Protein AF-A0A6M4PVC8-F1 (afdb_monomer)

Sequence (84 aa):
MLEARVPLAESPSPIRRRLQVPADRRFTRPYLSIQTAMRWENYHRHLFTAPAGASGLRDSEPGHRDGRKALRDTVTATAGDTRD

Mean predicted aligned error: 11.64 Å

Structure (mmCIF, N/CA/C/O backbone):
data_AF-A0A6M4PVC8-F1
#
_entry.id   AF-A0A6M4PVC8-F1
#
loop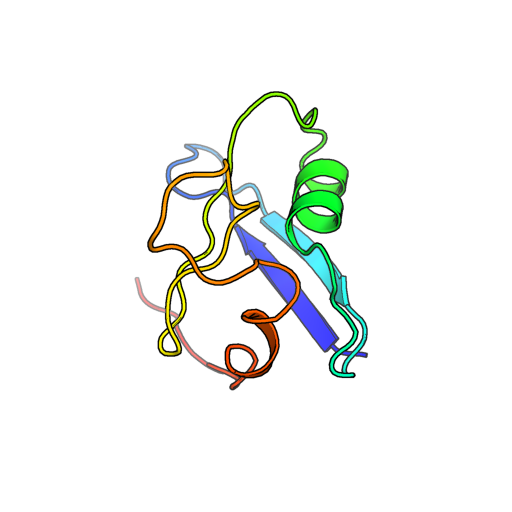_
_atom_site.group_PDB
_atom_site.id
_atom_site.type_symbol
_atom_site.label_atom_id
_atom_site.label_alt_id
_atom_site.label_comp_id
_atom_site.label_asym_id
_atom_site.label_entity_id
_atom_site.label_seq_id
_atom_site.pdbx_PDB_ins_code
_atom_site.Cartn_x
_atom_site.Cartn_y
_atom_site.Cartn_z
_atom_site.occupancy
_atom_site.B_iso_or_equiv
_atom_site.auth_seq_id
_atom_site.auth_comp_id
_atom_site.auth_asym_id
_atom_site.auth_atom_id
_atom_site.pdbx_PDB_model_num
ATOM 1 N N . MET A 1 1 ? 4.786 -19.050 -0.021 1.00 80.44 1 MET A N 1
ATOM 2 C CA . MET A 1 1 ? 3.996 -17.825 0.223 1.00 80.44 1 MET A CA 1
ATOM 3 C C . MET A 1 1 ? 4.572 -17.106 1.424 1.00 80.44 1 MET A C 1
ATOM 5 O O . MET A 1 1 ? 5.127 -17.776 2.284 1.00 80.44 1 MET A O 1
ATOM 9 N N . LEU A 1 2 ? 4.457 -15.784 1.462 1.00 83.50 2 LEU A N 1
ATOM 10 C CA . LEU A 1 2 ? 4.881 -14.954 2.582 1.00 83.50 2 LEU A CA 1
ATOM 11 C C . LEU A 1 2 ? 3.712 -14.105 3.065 1.00 83.50 2 LEU A C 1
ATOM 13 O O . LEU A 1 2 ? 2.837 -13.729 2.286 1.00 83.50 2 LEU A O 1
ATOM 17 N N . GLU A 1 3 ? 3.728 -13.780 4.350 1.00 88.31 3 GLU A N 1
ATOM 18 C CA . GLU A 1 3 ? 2.795 -12.829 4.927 1.00 88.31 3 GLU A CA 1
ATOM 19 C C . GLU A 1 3 ? 3.459 -11.464 5.079 1.00 88.31 3 GLU A C 1
ATOM 21 O O . GLU A 1 3 ? 4.501 -11.341 5.720 1.00 88.31 3 GLU A O 1
ATOM 26 N N . ALA A 1 4 ? 2.813 -10.433 4.544 1.00 86.44 4 ALA A N 1
ATOM 27 C CA . ALA A 1 4 ? 3.183 -9.045 4.760 1.00 86.44 4 ALA A CA 1
ATOM 28 C C . ALA A 1 4 ? 2.136 -8.347 5.634 1.00 86.44 4 ALA A C 1
ATOM 30 O O . ALA A 1 4 ? 0.927 -8.516 5.455 1.00 86.44 4 ALA A O 1
ATOM 31 N N . ARG A 1 5 ? 2.597 -7.526 6.579 1.00 92.12 5 ARG A N 1
ATOM 32 C CA . ARG A 1 5 ? 1.742 -6.653 7.388 1.00 92.12 5 ARG A CA 1
ATOM 33 C C . ARG A 1 5 ? 1.860 -5.234 6.858 1.00 92.12 5 ARG A C 1
ATOM 35 O O . ARG A 1 5 ? 2.966 -4.736 6.694 1.00 92.12 5 ARG A O 1
ATOM 42 N N . VAL A 1 6 ? 0.722 -4.594 6.623 1.00 91.00 6 VAL A N 1
ATOM 43 C CA . VAL A 1 6 ? 0.648 -3.232 6.086 1.00 91.00 6 VAL A CA 1
ATOM 44 C C . VAL A 1 6 ? -0.099 -2.361 7.094 1.00 91.00 6 VAL A C 1
ATOM 46 O O . VAL A 1 6 ? -1.335 -2.394 7.127 1.00 91.00 6 VAL A O 1
ATOM 49 N N . PRO A 1 7 ? 0.614 -1.666 7.996 1.00 93.81 7 PRO A N 1
ATOM 50 C CA . PRO A 1 7 ? 0.013 -0.646 8.842 1.00 93.81 7 PRO A CA 1
ATOM 51 C C . PRO A 1 7 ? -0.260 0.623 8.026 1.00 93.81 7 PRO A C 1
ATOM 53 O O . PRO A 1 7 ? 0.514 0.971 7.136 1.00 93.81 7 PRO A O 1
ATOM 56 N N . LEU A 1 8 ? -1.347 1.322 8.345 1.00 93.12 8 LEU A N 1
ATOM 57 C CA . LEU A 1 8 ? -1.532 2.699 7.906 1.00 93.12 8 LEU A CA 1
ATOM 58 C C . LEU A 1 8 ? -0.816 3.613 8.903 1.00 93.12 8 LEU A C 1
ATOM 60 O O . LEU A 1 8 ? -1.218 3.692 10.065 1.00 93.12 8 LEU A O 1
ATOM 64 N N . ALA A 1 9 ? 0.265 4.248 8.458 1.00 91.00 9 ALA A N 1
ATOM 65 C CA . ALA A 1 9 ? 0.995 5.213 9.270 1.00 91.00 9 ALA A CA 1
ATOM 66 C C . ALA A 1 9 ? 0.122 6.441 9.569 1.00 91.00 9 ALA A C 1
ATOM 68 O O . ALA A 1 9 ? -0.769 6.773 8.788 1.00 91.00 9 ALA A O 1
ATOM 69 N N . GLU A 1 10 ? 0.384 7.091 10.705 1.00 90.81 10 GLU A N 1
ATOM 70 C CA . GLU A 1 10 ? -0.220 8.379 11.090 1.00 90.81 10 GLU A CA 1
ATOM 71 C C . GLU A 1 10 ? -1.757 8.378 11.185 1.00 90.81 10 GLU A C 1
ATOM 73 O O . GLU A 1 10 ? -2.399 9.427 11.206 1.00 90.81 10 GLU A O 1
ATOM 78 N N . SER A 1 11 ? -2.375 7.198 11.285 1.00 89.19 11 SER A N 1
ATOM 79 C CA . SER A 1 11 ? -3.806 7.092 11.541 1.00 89.19 11 SER A CA 1
ATOM 80 C C . SER A 1 11 ? -4.081 7.129 13.050 1.00 89.19 11 SER A C 1
ATOM 82 O O . SER A 1 11 ? -3.469 6.359 13.792 1.00 89.19 11 SER A O 1
ATOM 84 N N . PRO A 1 12 ? -5.044 7.944 13.526 1.00 86.50 12 PRO A N 1
ATOM 85 C CA . PRO A 1 12 ? -5.448 7.957 14.935 1.00 86.50 12 PRO A CA 1
ATOM 86 C C . PRO A 1 12 ? -6.115 6.643 15.371 1.00 86.50 12 PRO A C 1
ATOM 88 O O . PRO A 1 12 ? -6.312 6.404 16.558 1.00 86.50 12 PRO A O 1
ATOM 91 N N . SER A 1 13 ? -6.478 5.780 14.418 1.00 89.44 13 SER A N 1
ATOM 92 C CA . SER A 1 13 ? -6.936 4.416 14.667 1.00 89.44 13 SER A CA 1
ATOM 93 C C . SER A 1 13 ? -5.914 3.418 14.117 1.00 89.44 13 SER A C 1
ATOM 95 O O . SER A 1 13 ? -5.435 3.601 12.998 1.00 89.44 13 SER A O 1
ATOM 97 N N . PRO A 1 14 ? -5.598 2.324 14.832 1.00 87.94 14 PRO A N 1
ATOM 98 C CA . PRO A 1 14 ? -4.598 1.353 14.395 1.00 87.94 14 PRO A CA 1
ATOM 99 C C . PRO A 1 14 ? -5.135 0.476 13.253 1.00 87.94 14 PRO A C 1
ATOM 101 O O . PRO A 1 14 ? -5.530 -0.676 13.437 1.00 87.94 14 PRO A O 1
ATOM 104 N N . ILE A 1 15 ? -5.153 1.024 12.039 1.00 92.62 15 ILE A N 1
ATOM 105 C CA . ILE A 1 15 ? -5.563 0.303 10.837 1.00 92.62 15 ILE A CA 1
ATOM 106 C C . ILE A 1 15 ? -4.383 -0.537 10.347 1.00 92.62 15 ILE A C 1
ATOM 108 O O . ILE A 1 15 ? -3.314 -0.030 10.008 1.00 92.62 15 ILE A O 1
ATOM 112 N N . ARG A 1 16 ? -4.591 -1.854 10.279 1.00 93.88 16 ARG A N 1
ATOM 113 C CA . ARG A 1 16 ? -3.619 -2.809 9.740 1.00 93.88 16 ARG A CA 1
ATOM 114 C C . ARG A 1 16 ? -4.302 -3.825 8.835 1.00 93.88 16 ARG A C 1
ATOM 116 O O . ARG A 1 16 ? -5.432 -4.253 9.089 1.00 93.88 16 ARG A O 1
ATOM 123 N N . ARG A 1 17 ? -3.592 -4.242 7.787 1.00 92.69 17 ARG A N 1
ATOM 124 C CA . ARG A 1 17 ? -3.979 -5.346 6.900 1.00 92.69 17 ARG A CA 1
ATOM 125 C C . ARG A 1 17 ? -2.881 -6.402 6.837 1.00 92.69 17 ARG A C 1
ATOM 127 O O . ARG A 1 17 ? -1.701 -6.090 6.991 1.00 92.69 17 ARG A O 1
ATOM 134 N N . ARG A 1 18 ? -3.282 -7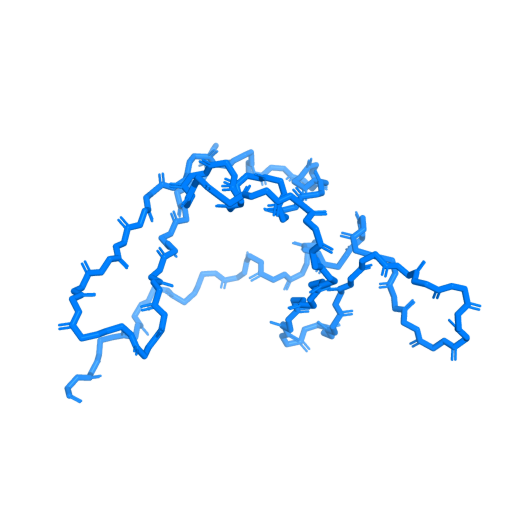.659 6.639 1.00 92.62 18 ARG A N 1
ATOM 135 C CA . ARG A 1 18 ? -2.385 -8.795 6.382 1.00 92.62 18 ARG A CA 1
ATOM 136 C C . ARG A 1 18 ? -2.569 -9.213 4.930 1.00 92.62 18 ARG A C 1
ATOM 138 O O . ARG A 1 18 ? -3.697 -9.450 4.509 1.00 92.62 18 ARG A O 1
ATOM 145 N N . LEU A 1 19 ? -1.473 -9.277 4.186 1.00 88.56 19 LEU A N 1
ATOM 146 C CA . LEU A 1 19 ? -1.443 -9.673 2.785 1.00 88.56 19 LEU A CA 1
ATOM 147 C C . LEU A 1 19 ? -0.701 -10.994 2.652 1.00 88.56 19 LEU A C 1
ATOM 149 O O . LEU A 1 19 ? 0.406 -11.148 3.164 1.00 88.56 19 LEU A O 1
ATOM 153 N N . GLN A 1 20 ? -1.306 -11.924 1.928 1.00 87.44 20 GLN A N 1
ATOM 154 C CA . GLN A 1 20 ? -0.644 -13.134 1.474 1.00 87.44 20 GLN A CA 1
ATOM 155 C C . GLN A 1 20 ? -0.011 -12.849 0.114 1.00 87.44 20 GLN A C 1
ATOM 157 O O . GLN A 1 20 ? -0.716 -12.534 -0.844 1.00 87.44 20 GLN A O 1
ATOM 162 N N . VAL A 1 21 ? 1.317 -12.918 0.038 1.00 80.62 21 VAL A N 1
ATOM 163 C CA . VAL A 1 21 ? 2.070 -12.598 -1.176 1.00 80.62 21 VAL A CA 1
ATOM 164 C C . VAL A 1 21 ? 2.839 -13.827 -1.673 1.00 80.62 21 VAL A C 1
ATOM 166 O O . VAL A 1 21 ? 3.352 -14.621 -0.871 1.00 80.62 21 VAL A O 1
ATOM 169 N N . PRO A 1 22 ? 2.924 -14.039 -2.996 1.00 79.94 22 PRO A N 1
ATOM 170 C CA . PRO A 1 22 ? 3.848 -15.003 -3.572 1.00 79.94 22 PRO A CA 1
ATOM 171 C C . PRO A 1 22 ? 5.268 -14.774 -3.039 1.00 79.94 22 PRO A C 1
ATOM 173 O O . PRO A 1 22 ? 5.731 -13.642 -2.946 1.00 79.94 22 PRO A O 1
ATOM 176 N N . ALA A 1 23 ? 5.941 -15.861 -2.654 1.00 73.94 23 ALA A N 1
ATOM 177 C CA . ALA A 1 23 ? 7.317 -15.806 -2.148 1.00 73.94 23 ALA A CA 1
ATOM 178 C C . ALA A 1 23 ? 8.353 -15.683 -3.280 1.00 73.94 23 ALA A C 1
ATOM 180 O O . ALA A 1 23 ? 9.542 -15.526 -3.021 1.00 73.94 23 ALA A O 1
ATOM 181 N N . ASP A 1 24 ? 7.917 -15.824 -4.531 1.00 68.88 24 ASP A N 1
ATOM 182 C CA . ASP A 1 24 ? 8.773 -15.752 -5.701 1.00 68.88 24 ASP A CA 1
ATOM 183 C C . ASP A 1 24 ? 8.896 -14.308 -6.219 1.00 68.88 24 ASP A C 1
ATOM 185 O O . ASP A 1 24 ? 8.164 -13.397 -5.832 1.00 68.88 24 ASP A O 1
ATOM 189 N N . ARG A 1 25 ? 9.838 -14.079 -7.145 1.00 54.12 25 ARG A N 1
ATOM 190 C CA . ARG A 1 25 ? 10.167 -12.749 -7.706 1.00 54.12 25 ARG A CA 1
ATOM 191 C C . ARG A 1 25 ? 9.029 -12.096 -8.519 1.00 54.12 25 ARG A C 1
ATOM 193 O O . ARG A 1 25 ? 9.285 -11.133 -9.243 1.00 54.12 25 ARG A O 1
ATOM 200 N N . ARG A 1 26 ? 7.809 -12.640 -8.465 1.00 57.28 26 ARG A N 1
ATOM 201 C CA . ARG A 1 26 ? 6.644 -12.263 -9.272 1.00 57.28 26 ARG A CA 1
ATOM 202 C C . ARG A 1 26 ? 5.627 -11.412 -8.525 1.00 57.28 26 ARG A C 1
ATOM 204 O O . ARG A 1 26 ? 4.532 -11.224 -9.058 1.00 57.28 26 ARG A O 1
ATOM 211 N N . PHE A 1 27 ? 5.954 -10.843 -7.358 1.00 63.47 27 PHE A N 1
ATOM 212 C CA . PHE A 1 27 ? 5.115 -9.798 -6.748 1.00 63.47 27 PHE A CA 1
ATOM 213 C C . PHE A 1 27 ? 5.232 -8.475 -7.520 1.00 63.47 27 PHE A C 1
ATOM 215 O O . PHE A 1 27 ? 5.692 -7.434 -7.057 1.00 63.47 27 PHE A O 1
ATOM 222 N N . THR A 1 28 ? 4.849 -8.575 -8.782 1.00 64.25 28 THR A N 1
ATOM 223 C CA . THR A 1 28 ? 4.739 -7.521 -9.761 1.00 64.25 28 THR A CA 1
ATOM 224 C C . THR A 1 28 ? 3.490 -6.738 -9.389 1.00 64.25 28 THR A C 1
ATOM 226 O O . THR A 1 28 ? 2.407 -7.312 -9.359 1.00 64.25 28 THR A O 1
ATOM 229 N N . ARG A 1 29 ? 3.637 -5.430 -9.150 1.00 71.81 29 ARG A N 1
ATOM 230 C CA . ARG A 1 29 ? 2.555 -4.493 -8.770 1.00 71.81 29 ARG A CA 1
ATOM 231 C C . ARG A 1 29 ? 2.080 -4.609 -7.307 1.00 71.81 29 ARG A C 1
ATOM 233 O O . ARG A 1 29 ? 0.883 -4.761 -7.069 1.00 71.81 29 ARG A O 1
ATOM 240 N N . PRO A 1 30 ? 2.979 -4.443 -6.317 1.00 79.06 30 PRO A N 1
ATOM 241 C CA . PRO A 1 30 ? 2.603 -4.431 -4.898 1.00 79.06 30 PRO A CA 1
ATOM 242 C C . PRO A 1 30 ? 1.511 -3.403 -4.555 1.00 79.06 30 PRO A C 1
ATOM 244 O O . PRO A 1 30 ? 0.698 -3.645 -3.664 1.00 79.06 30 PRO A O 1
ATOM 247 N N . TYR A 1 31 ? 1.454 -2.282 -5.285 1.00 83.56 31 TYR A N 1
ATOM 248 C CA . TYR A 1 31 ? 0.457 -1.233 -5.069 1.00 83.56 31 TYR A CA 1
ATOM 249 C C . TYR A 1 31 ? -0.982 -1.713 -5.224 1.00 83.56 31 TYR A C 1
ATOM 251 O O . TYR A 1 31 ? -1.812 -1.312 -4.417 1.00 83.56 31 TYR A O 1
ATOM 259 N N . LEU A 1 32 ? -1.274 -2.595 -6.187 1.00 86.06 32 LEU A N 1
ATOM 260 C CA . LEU A 1 32 ? -2.640 -3.078 -6.400 1.00 86.06 32 LEU A CA 1
ATOM 261 C C . LEU A 1 32 ? -3.123 -3.862 -5.181 1.00 86.06 32 LEU A C 1
ATOM 263 O O . LEU A 1 32 ? -4.197 -3.590 -4.661 1.00 86.06 32 LEU A O 1
ATOM 267 N N . SER A 1 33 ? -2.293 -4.767 -4.663 1.00 87.38 33 SER A N 1
ATOM 268 C CA . SER A 1 33 ? -2.619 -5.567 -3.479 1.00 87.38 33 SER A CA 1
ATOM 269 C C . SER A 1 33 ? -2.872 -4.699 -2.243 1.00 87.38 33 SER A C 1
ATOM 271 O O . SER A 1 33 ? -3.805 -4.955 -1.481 1.00 87.38 33 SER A O 1
ATOM 273 N N . ILE A 1 34 ? -2.056 -3.658 -2.046 1.00 88.62 34 ILE A N 1
ATOM 274 C CA . ILE A 1 34 ? -2.211 -2.719 -0.928 1.00 88.62 34 ILE A CA 1
ATOM 275 C C . ILE A 1 34 ? -3.483 -1.885 -1.099 1.00 88.62 34 ILE A C 1
ATOM 277 O O . ILE A 1 34 ? -4.279 -1.807 -0.166 1.00 88.62 34 ILE A O 1
ATOM 281 N N . GLN A 1 35 ? -3.707 -1.312 -2.283 1.00 91.00 35 GLN A N 1
ATOM 282 C CA . GLN A 1 35 ? -4.893 -0.511 -2.585 1.00 91.00 35 GLN A CA 1
ATOM 283 C C . GLN A 1 35 ? -6.174 -1.322 -2.394 1.00 91.00 35 GLN A C 1
ATOM 285 O O . GLN A 1 35 ? -7.069 -0.881 -1.679 1.00 91.00 35 GLN A O 1
ATOM 290 N N . THR A 1 36 ? -6.229 -2.551 -2.913 1.00 90.50 36 THR A N 1
ATOM 291 C CA . THR A 1 36 ? -7.376 -3.443 -2.710 1.00 90.50 36 THR A CA 1
ATOM 292 C C . THR A 1 36 ? -7.627 -3.716 -1.225 1.00 90.50 36 THR A C 1
ATOM 294 O O . THR A 1 36 ? -8.760 -3.588 -0.763 1.00 90.50 36 THR A O 1
ATOM 297 N N . ALA A 1 37 ? -6.593 -4.035 -0.441 1.00 91.44 37 ALA A N 1
ATOM 298 C CA . ALA A 1 37 ? -6.762 -4.326 0.986 1.00 91.44 37 ALA A CA 1
ATOM 299 C C . ALA A 1 37 ? -7.137 -3.098 1.833 1.00 91.44 37 ALA A C 1
ATOM 301 O O . ALA A 1 37 ? -7.794 -3.236 2.871 1.00 91.44 37 ALA A O 1
ATOM 302 N N . MET A 1 38 ? -6.736 -1.904 1.395 1.00 91.69 38 MET A N 1
ATOM 303 C CA . MET A 1 38 ? -7.119 -0.632 2.010 1.00 91.69 38 MET A CA 1
ATOM 304 C 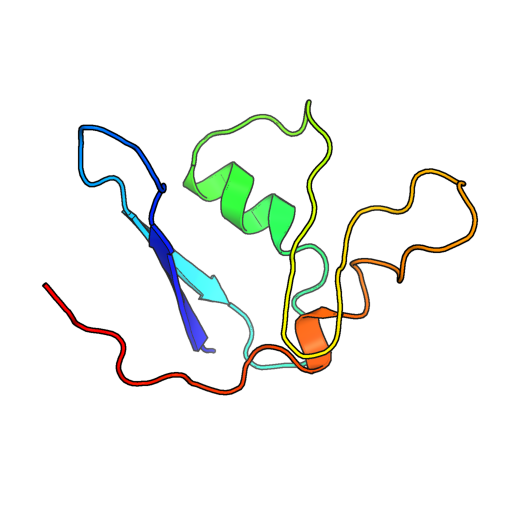C . MET A 1 38 ? -8.431 -0.062 1.452 1.00 91.69 38 MET A C 1
ATOM 306 O O . MET A 1 38 ? -8.937 0.914 1.999 1.00 91.69 38 MET A O 1
ATOM 310 N N . ARG A 1 39 ? -9.020 -0.694 0.425 1.00 93.31 39 ARG A N 1
ATOM 311 C CA . ARG A 1 39 ? -10.192 -0.203 -0.325 1.00 93.31 39 ARG A CA 1
ATOM 312 C C . ARG A 1 39 ? -9.961 1.184 -0.931 1.00 93.31 39 ARG A C 1
ATOM 314 O O . ARG A 1 39 ? -10.849 2.031 -0.927 1.00 93.31 39 ARG A O 1
ATOM 321 N N . TRP A 1 40 ? -8.747 1.412 -1.415 1.00 93.25 40 TRP A N 1
ATOM 322 C CA . TRP A 1 40 ? -8.377 2.614 -2.144 1.00 93.25 40 TRP A CA 1
ATOM 323 C C . TRP A 1 40 ? -8.515 2.395 -3.639 1.00 93.25 40 TRP A C 1
ATOM 325 O O . TRP A 1 40 ? -8.157 1.342 -4.164 1.00 93.25 40 TRP A O 1
ATOM 335 N N . GLU A 1 41 ? -8.969 3.438 -4.314 1.00 89.25 41 GLU A N 1
ATOM 336 C CA . GLU A 1 41 ? -8.949 3.514 -5.766 1.00 89.25 41 GLU A CA 1
ATOM 337 C C . GLU A 1 41 ? -7.568 3.982 -6.246 1.00 89.25 41 GLU A C 1
ATOM 339 O O . GLU A 1 41 ? -6.887 4.773 -5.587 1.00 89.25 41 GLU A O 1
ATOM 344 N N . ASN A 1 42 ? -7.136 3.511 -7.414 1.00 86.81 42 ASN A N 1
ATOM 345 C CA . ASN A 1 42 ? -5.803 3.781 -7.964 1.00 86.81 42 ASN A CA 1
ATOM 346 C C . ASN A 1 42 ? -5.685 5.180 -8.618 1.00 86.81 42 ASN A C 1
ATOM 348 O O . ASN A 1 42 ? -5.162 5.308 -9.723 1.00 86.81 42 ASN A O 1
ATOM 352 N N . TYR A 1 43 ? -6.200 6.228 -7.967 1.00 84.75 43 TYR A N 1
ATOM 353 C CA . TYR A 1 43 ? -6.223 7.592 -8.518 1.00 84.75 43 TYR A CA 1
ATOM 354 C C . TYR A 1 43 ? -4.915 8.364 -8.340 1.00 84.75 43 TYR A C 1
ATOM 356 O O . TYR A 1 43 ? -4.646 9.306 -9.083 1.00 84.75 43 TYR A O 1
ATOM 364 N N . HIS A 1 44 ? -4.093 7.984 -7.364 1.00 83.81 44 HIS A N 1
ATOM 365 C CA . HIS A 1 44 ? -2.883 8.722 -7.013 1.00 83.81 44 HIS A CA 1
ATOM 366 C C . HIS A 1 44 ? -1.614 7.929 -7.328 1.00 83.81 44 HIS A C 1
ATOM 368 O O . HIS A 1 44 ? -1.574 6.696 -7.245 1.00 83.81 44 HIS A O 1
ATOM 374 N N . ARG A 1 45 ? -0.547 8.662 -7.666 1.00 84.31 45 ARG A N 1
ATOM 375 C CA . ARG A 1 45 ? 0.791 8.088 -7.838 1.00 84.31 45 ARG A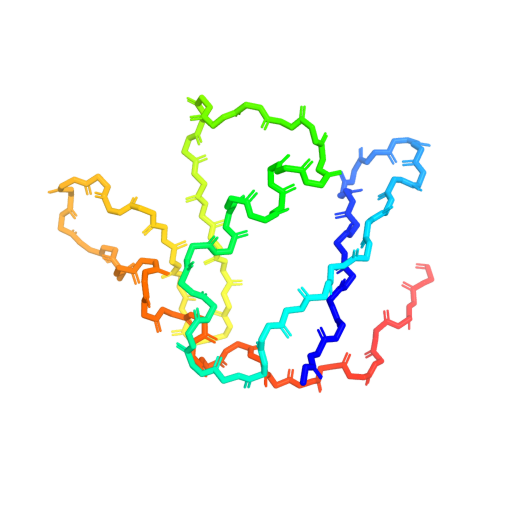 CA 1
ATOM 376 C C . ARG A 1 45 ? 1.305 7.544 -6.511 1.00 84.31 45 ARG A C 1
ATOM 378 O O . ARG A 1 45 ? 0.993 8.065 -5.444 1.00 84.31 45 ARG A O 1
ATOM 385 N N . HIS A 1 46 ? 2.121 6.505 -6.599 1.00 83.06 46 HIS A N 1
ATOM 386 C CA . HIS A 1 46 ? 2.688 5.819 -5.448 1.00 83.06 46 HIS A CA 1
ATOM 387 C C . HIS A 1 46 ? 4.175 5.540 -5.675 1.00 83.06 46 HIS A C 1
ATOM 389 O O . HIS A 1 46 ? 4.610 5.259 -6.796 1.00 83.06 46 HIS A O 1
ATOM 395 N N . LEU A 1 47 ? 4.937 5.581 -4.585 1.00 83.38 47 LEU A N 1
ATOM 396 C CA . LEU A 1 47 ? 6.358 5.270 -4.543 1.00 83.38 47 LEU A CA 1
ATOM 397 C C . LEU A 1 47 ? 6.619 4.332 -3.362 1.00 83.38 47 LEU A C 1
ATOM 399 O O . LEU A 1 47 ? 6.144 4.570 -2.256 1.00 83.38 47 LEU A O 1
ATOM 403 N N . PHE A 1 48 ? 7.386 3.277 -3.602 1.00 82.69 48 PHE A N 1
ATOM 404 C CA . PHE A 1 48 ? 7.889 2.360 -2.588 1.00 82.69 48 PHE A CA 1
ATOM 405 C C . PHE A 1 48 ? 9.381 2.567 -2.434 1.00 82.69 48 PHE A C 1
ATOM 407 O O . PHE A 1 48 ? 10.120 2.426 -3.408 1.00 82.69 48 PHE A O 1
ATOM 414 N N . THR A 1 49 ? 9.825 2.834 -1.216 1.00 80.12 49 THR A N 1
ATOM 415 C CA . THR A 1 49 ? 11.245 2.963 -0.897 1.00 80.12 49 THR A CA 1
ATOM 416 C C . THR A 1 49 ? 11.718 1.719 -0.164 1.00 80.12 49 THR A C 1
ATOM 418 O O . THR A 1 49 ? 11.061 1.242 0.758 1.00 80.12 49 THR A O 1
ATOM 421 N N . ALA A 1 50 ? 12.865 1.198 -0.584 1.00 78.81 50 ALA A N 1
ATOM 422 C CA . ALA A 1 50 ? 13.549 0.073 0.030 1.00 78.81 50 ALA A CA 1
ATOM 423 C C . ALA A 1 50 ? 15.059 0.346 0.089 1.00 78.81 50 ALA A C 1
ATOM 425 O O . ALA A 1 50 ? 15.544 1.193 -0.666 1.00 78.81 50 ALA A O 1
ATOM 426 N N . PRO A 1 51 ? 15.838 -0.407 0.892 1.00 80.25 51 PRO A N 1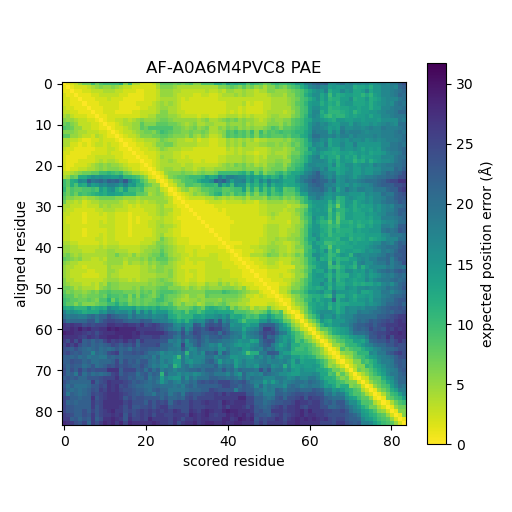
ATOM 427 C CA . PRO A 1 51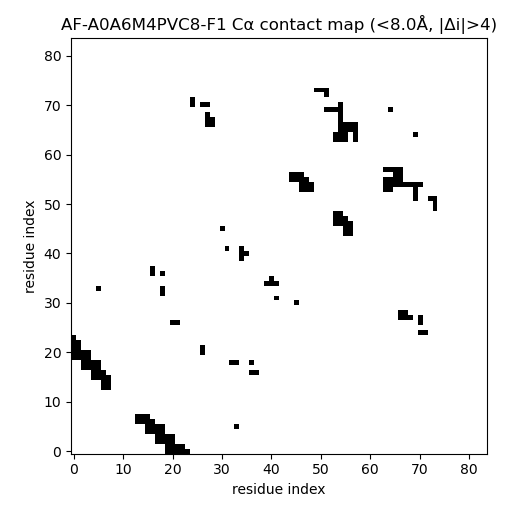 ? 17.299 -0.281 0.900 1.00 80.25 51 PRO A CA 1
ATOM 428 C C . PRO A 1 51 ? 17.940 -0.441 -0.490 1.00 80.25 51 PRO A C 1
ATOM 430 O O . PRO A 1 51 ? 18.926 0.215 -0.804 1.00 80.25 51 PRO A O 1
ATOM 433 N N . ALA A 1 52 ? 17.343 -1.263 -1.360 1.00 73.88 52 ALA A N 1
ATOM 434 C CA . ALA A 1 52 ? 17.792 -1.471 -2.740 1.00 73.88 52 ALA A CA 1
ATOM 435 C C . ALA A 1 52 ? 17.409 -0.339 -3.724 1.00 73.88 52 ALA A C 1
ATOM 437 O O . ALA A 1 52 ? 17.744 -0.398 -4.915 1.00 73.88 52 ALA A O 1
ATOM 438 N N . GLY A 1 53 ? 16.695 0.683 -3.245 1.00 70.25 53 GLY A N 1
ATOM 439 C CA . GLY A 1 53 ? 16.245 1.846 -4.003 1.00 70.25 53 GLY A CA 1
ATOM 440 C C . GLY A 1 53 ? 14.727 2.029 -4.001 1.00 70.25 53 GLY A C 1
ATOM 441 O O . GLY A 1 53 ? 13.973 1.251 -3.415 1.00 70.25 53 GLY A O 1
ATOM 442 N N . ALA A 1 54 ? 14.278 3.084 -4.680 1.00 71.50 54 ALA A N 1
ATOM 443 C CA . ALA A 1 54 ? 12.863 3.397 -4.823 1.00 71.50 54 ALA A CA 1
ATOM 444 C C . ALA A 1 54 ? 12.248 2.776 -6.093 1.00 71.50 54 ALA A C 1
ATOM 446 O O . ALA A 1 54 ? 12.912 2.620 -7.122 1.00 71.50 54 ALA A O 1
ATOM 447 N N . SER A 1 55 ? 10.959 2.445 -6.018 1.00 70.00 55 SER A N 1
ATOM 448 C CA . SER A 1 55 ? 10.137 1.911 -7.106 1.00 70.00 55 SER A CA 1
ATOM 449 C C . SER A 1 55 ? 8.791 2.596 -7.193 1.00 70.00 55 SER A C 1
ATOM 451 O O . SER A 1 55 ? 8.076 2.693 -6.205 1.00 70.00 55 SER A O 1
ATOM 453 N N . GLY A 1 56 ? 8.383 2.956 -8.400 1.00 67.06 56 GLY A N 1
ATOM 454 C CA . GLY A 1 56 ? 7.032 3.424 -8.691 1.00 67.06 56 GLY A CA 1
ATOM 455 C C . GLY A 1 56 ? 6.646 3.043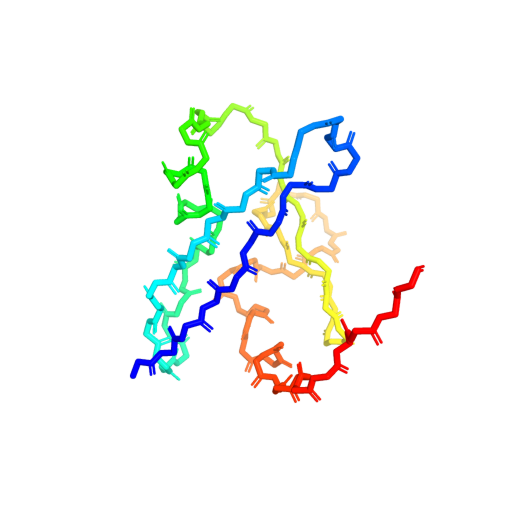 -10.111 1.00 67.06 56 GLY A C 1
ATOM 456 O O . GLY A 1 56 ? 7.478 2.542 -10.880 1.00 67.06 56 GLY A O 1
ATOM 457 N N . LEU A 1 57 ? 5.385 3.271 -10.480 1.00 60.69 57 LEU A N 1
ATOM 458 C CA . LEU A 1 57 ? 5.084 3.388 -11.901 1.00 60.69 57 LEU A CA 1
ATOM 459 C C . LEU A 1 57 ? 5.856 4.606 -12.419 1.00 60.69 57 LEU A C 1
ATOM 461 O O . LEU A 1 57 ? 5.681 5.713 -11.917 1.00 60.69 57 LEU A O 1
ATOM 465 N N . ARG A 1 58 ? 6.757 4.374 -13.375 1.00 50.94 58 ARG A N 1
ATOM 466 C CA . ARG A 1 58 ? 7.495 5.440 -14.040 1.00 50.94 58 ARG A CA 1
ATOM 467 C C . ARG A 1 58 ? 6.486 6.257 -14.848 1.00 50.94 58 ARG A C 1
ATOM 469 O O . ARG A 1 58 ? 6.057 5.793 -15.900 1.00 50.94 58 ARG A O 1
ATOM 476 N N . ASP A 1 59 ? 6.133 7.453 -14.380 1.00 46.09 59 ASP A N 1
ATOM 477 C CA . ASP A 1 59 ? 5.853 8.527 -15.334 1.00 46.09 59 ASP A CA 1
ATOM 478 C C . ASP A 1 59 ? 7.135 8.726 -16.133 1.00 46.09 59 ASP A C 1
ATOM 480 O O . ASP A 1 59 ? 8.224 8.576 -15.580 1.00 46.09 59 ASP A O 1
ATOM 484 N N . SER A 1 60 ? 7.024 8.989 -17.429 1.00 44.56 60 SER A N 1
ATOM 485 C CA . SER A 1 60 ? 8.114 9.024 -18.413 1.00 44.56 60 SER A CA 1
ATOM 486 C C . SER A 1 60 ? 9.283 9.991 -18.122 1.00 44.56 60 SER A C 1
ATOM 488 O O . SER A 1 60 ? 10.072 10.268 -19.018 1.00 44.56 60 SER A O 1
ATOM 490 N N . GLU A 1 61 ? 9.467 10.474 -16.896 1.00 41.81 61 GLU A N 1
ATOM 491 C CA . GLU A 1 61 ? 10.659 11.176 -16.443 1.00 41.81 61 GLU A CA 1
ATOM 492 C C . GLU A 1 61 ? 11.887 10.239 -16.332 1.00 41.81 61 GLU A C 1
ATOM 494 O O . GLU A 1 61 ? 11.801 9.070 -15.918 1.00 41.81 61 GLU A O 1
ATOM 499 N N . PRO A 1 62 ? 13.072 10.691 -16.774 1.00 39.56 62 PRO A N 1
ATOM 500 C CA . PRO A 1 62 ? 14.312 9.926 -16.698 1.00 39.56 62 PRO A CA 1
ATOM 501 C C . PRO A 1 62 ? 14.863 9.934 -15.264 1.00 39.56 62 PRO A C 1
ATOM 503 O O . PRO A 1 62 ? 15.296 10.963 -14.766 1.00 39.56 62 PRO A O 1
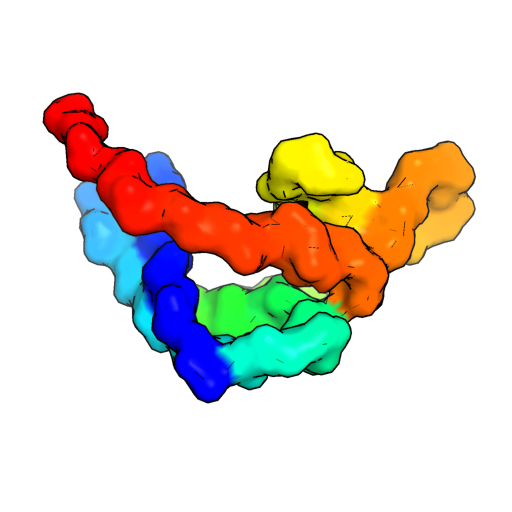ATOM 506 N N . GLY A 1 63 ? 14.863 8.772 -14.595 1.00 51.34 63 GLY A N 1
ATOM 507 C CA . GLY A 1 63 ? 15.556 8.601 -13.306 1.00 51.34 63 GLY A CA 1
ATOM 508 C C . GLY A 1 63 ? 14.977 7.553 -12.351 1.00 51.34 63 GLY A C 1
ATOM 509 O O . GLY A 1 63 ? 15.656 7.157 -11.410 1.00 51.34 63 GLY A O 1
ATOM 510 N N . HIS A 1 64 ? 13.742 7.081 -12.556 1.00 48.88 64 HIS A N 1
ATOM 511 C CA . HIS A 1 64 ? 13.083 6.153 -11.623 1.00 48.88 64 HIS A CA 1
ATOM 512 C C . HIS A 1 64 ? 13.120 4.702 -12.131 1.00 48.88 64 HIS A C 1
ATOM 514 O O . HIS A 1 64 ? 12.761 4.422 -13.278 1.00 48.88 64 HIS A O 1
ATOM 520 N N . ARG A 1 65 ? 13.567 3.762 -11.281 1.00 50.75 65 ARG A N 1
ATOM 521 C CA . ARG A 1 65 ? 13.556 2.322 -11.593 1.00 50.75 65 ARG A CA 1
ATOM 522 C C . ARG A 1 65 ? 12.111 1.818 -11.667 1.00 50.75 65 ARG A C 1
ATOM 524 O O . ARG A 1 65 ? 11.279 2.150 -10.828 1.00 50.75 65 ARG A O 1
ATOM 531 N N . ASP A 1 66 ? 11.839 0.977 -12.663 1.00 54.22 66 ASP A N 1
ATOM 532 C CA . ASP A 1 66 ? 10.526 0.369 -12.889 1.00 54.22 66 ASP A CA 1
ATOM 533 C C . ASP A 1 66 ? 10.048 -0.407 -11.649 1.00 54.22 66 ASP A C 1
ATOM 535 O O . ASP A 1 66 ? 10.708 -1.352 -11.196 1.00 54.22 66 ASP A O 1
ATOM 539 N N . GLY A 1 67 ? 8.873 -0.046 -11.122 1.00 49.66 67 GLY A N 1
ATOM 540 C CA . GLY A 1 67 ? 8.240 -0.730 -9.995 1.00 49.66 67 GLY A CA 1
ATOM 541 C C . GLY A 1 67 ? 7.936 -2.214 -10.225 1.00 49.66 67 GLY A C 1
ATOM 542 O O . GLY A 1 67 ? 7.689 -2.942 -9.267 1.00 49.66 67 GLY A O 1
ATOM 543 N N . ARG A 1 68 ? 8.034 -2.712 -11.465 1.00 52.59 68 ARG A N 1
ATOM 544 C CA . ARG A 1 68 ? 8.008 -4.149 -11.785 1.00 52.59 68 ARG A CA 1
ATOM 545 C C . ARG A 1 68 ? 9.255 -4.908 -11.313 1.00 52.59 68 ARG A C 1
ATOM 547 O O . ARG A 1 68 ? 9.208 -6.134 -11.243 1.00 52.59 68 ARG A O 1
ATOM 554 N N . LYS A 1 69 ? 10.373 -4.225 -11.025 1.00 45.78 69 LYS A N 1
ATOM 555 C CA . LYS A 1 69 ? 11.675 -4.862 -10.750 1.00 45.78 69 LYS A CA 1
ATOM 556 C C . LYS A 1 69 ? 12.186 -4.682 -9.315 1.00 45.78 69 LYS A C 1
ATOM 558 O O . LYS A 1 69 ? 12.971 -5.519 -8.881 1.00 45.78 69 LYS A O 1
ATOM 563 N N . ALA A 1 70 ? 11.777 -3.646 -8.579 1.00 50.50 70 ALA A N 1
ATOM 564 C CA . ALA A 1 70 ? 12.497 -3.267 -7.354 1.00 50.50 70 ALA A CA 1
ATOM 565 C C . ALA A 1 70 ? 12.124 -4.044 -6.082 1.00 50.50 70 ALA A C 1
ATOM 567 O O . ALA A 1 70 ? 12.918 -4.061 -5.150 1.00 50.50 70 ALA A O 1
ATOM 568 N N . LEU A 1 71 ? 10.999 -4.765 -6.043 1.00 50.88 71 LEU A N 1
ATOM 569 C CA . LEU A 1 71 ? 10.695 -5.600 -4.872 1.00 50.88 71 LEU A CA 1
ATOM 570 C C . LEU A 1 71 ? 11.508 -6.908 -4.822 1.00 50.88 71 LEU A C 1
ATOM 572 O O . LEU A 1 71 ? 11.351 -7.711 -3.908 1.00 50.88 71 LEU A O 1
ATOM 576 N N . ARG A 1 72 ? 12.386 -7.145 -5.804 1.00 44.66 72 ARG A N 1
ATOM 577 C CA . ARG A 1 72 ? 13.263 -8.325 -5.819 1.00 44.66 72 ARG A CA 1
ATOM 578 C C . ARG A 1 72 ? 14.226 -8.360 -4.633 1.00 44.66 72 ARG A C 1
ATOM 580 O O . ARG A 1 72 ? 14.555 -9.451 -4.187 1.00 44.66 72 ARG A O 1
ATOM 587 N N . ASP A 1 73 ? 14.594 -7.191 -4.111 1.00 42.97 73 ASP A N 1
ATOM 588 C CA . ASP A 1 73 ? 15.681 -7.047 -3.138 1.00 42.97 73 ASP A CA 1
ATOM 589 C C . ASP A 1 73 ? 15.189 -6.516 -1.772 1.00 42.97 73 ASP A C 1
ATOM 591 O O . ASP A 1 73 ? 15.989 -6.210 -0.895 1.00 42.97 73 ASP A O 1
ATOM 595 N N . THR A 1 74 ? 13.871 -6.361 -1.582 1.00 47.12 74 THR A N 1
ATOM 596 C CA . THR A 1 74 ? 13.277 -5.748 -0.371 1.00 47.12 74 THR A CA 1
ATOM 597 C C . THR A 1 74 ? 12.742 -6.768 0.631 1.00 47.12 74 THR A C 1
ATOM 599 O O . THR A 1 74 ? 12.568 -6.445 1.801 1.00 47.12 74 THR A O 1
ATOM 602 N N . VAL A 1 75 ? 12.499 -8.012 0.213 1.00 42.19 75 VAL A N 1
ATOM 603 C CA . VAL A 1 75 ? 12.058 -9.076 1.125 1.00 42.19 75 VAL A CA 1
ATOM 604 C C . VAL A 1 75 ? 13.283 -9.722 1.777 1.00 42.19 75 VAL A C 1
ATOM 606 O O . VAL A 1 75 ? 13.567 -10.900 1.594 1.00 42.19 75 VAL A O 1
ATOM 609 N N . THR A 1 76 ? 14.022 -8.925 2.542 1.00 37.47 76 THR A N 1
ATOM 610 C CA . THR A 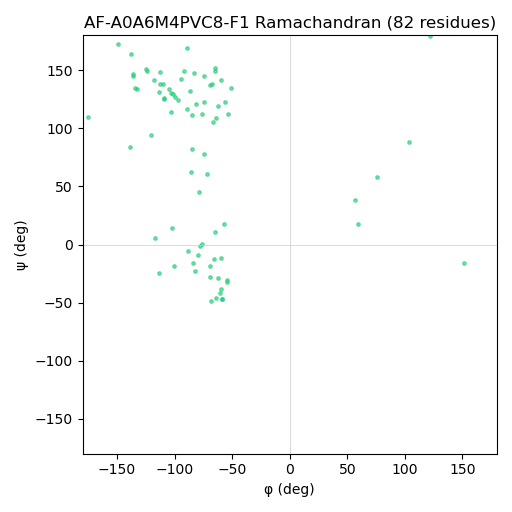1 76 ? 14.899 -9.442 3.591 1.00 37.47 76 THR A CA 1
ATOM 611 C C . THR A 1 76 ? 14.163 -9.180 4.890 1.00 37.47 76 THR A C 1
ATOM 613 O O . THR A 1 76 ? 13.875 -8.037 5.230 1.00 37.47 76 THR A O 1
ATOM 616 N N . ALA A 1 77 ? 13.764 -10.256 5.559 1.00 39.94 77 ALA A N 1
ATOM 617 C CA . ALA A 1 77 ? 12.991 -10.211 6.784 1.00 39.94 77 ALA A CA 1
ATOM 618 C C . ALA A 1 77 ? 13.673 -9.331 7.845 1.00 39.94 77 ALA A C 1
ATOM 620 O O . ALA A 1 77 ? 14.681 -9.730 8.419 1.00 39.94 77 ALA A O 1
ATOM 621 N N . THR A 1 78 ? 13.080 -8.189 8.184 1.00 34.97 78 THR A N 1
ATOM 622 C CA . THR A 1 78 ? 13.190 -7.650 9.541 1.00 34.97 78 THR A CA 1
ATOM 623 C C . THR A 1 78 ? 12.112 -8.314 10.386 1.00 34.97 78 THR A C 1
ATOM 625 O O . THR A 1 78 ? 11.005 -7.816 10.589 1.00 34.97 78 THR A O 1
ATOM 628 N N . ALA A 1 79 ? 12.441 -9.521 10.849 1.00 37.47 79 ALA A N 1
ATOM 629 C CA . ALA A 1 79 ? 11.895 -10.022 12.094 1.00 37.47 79 ALA A CA 1
ATOM 630 C C . ALA A 1 79 ? 12.416 -9.100 13.206 1.00 37.47 79 ALA A C 1
ATOM 632 O O . ALA A 1 79 ? 13.603 -9.114 13.512 1.00 37.47 79 ALA A O 1
ATOM 633 N N . GLY A 1 80 ? 11.526 -8.284 13.764 1.00 38.66 80 GLY A N 1
ATOM 634 C CA . GLY A 1 80 ? 11.832 -7.399 14.883 1.00 38.66 80 GLY A CA 1
ATOM 635 C C . GLY A 1 80 ? 11.991 -5.946 14.464 1.00 38.66 80 GLY A C 1
ATOM 636 O O . GLY A 1 80 ? 13.098 -5.485 14.231 1.00 38.66 80 GLY A O 1
ATOM 637 N N . ASP A 1 81 ? 10.881 -5.215 14.451 1.00 38.28 81 ASP A N 1
ATOM 638 C CA . ASP A 1 81 ? 10.927 -3.848 14.959 1.00 38.28 81 ASP A CA 1
ATOM 639 C C . ASP A 1 81 ? 9.653 -3.604 15.770 1.00 38.28 81 ASP A C 1
ATOM 641 O O . ASP A 1 81 ? 8.593 -3.209 15.280 1.00 38.28 81 ASP A O 1
ATOM 645 N N . THR A 1 82 ? 9.750 -4.038 17.023 1.00 42.81 82 THR A N 1
ATOM 646 C CA . THR A 1 82 ? 8.916 -3.583 18.127 1.00 42.81 82 THR A CA 1
ATOM 647 C C . THR A 1 82 ? 9.736 -2.509 18.828 1.00 42.81 82 THR A C 1
ATOM 649 O O . THR A 1 82 ? 10.855 -2.821 19.240 1.00 42.81 82 THR A O 1
ATOM 652 N N . ARG A 1 83 ? 9.188 -1.301 18.972 1.00 32.09 83 ARG A N 1
ATOM 653 C CA . ARG A 1 83 ? 9.477 -0.311 20.030 1.00 32.09 83 ARG A CA 1
ATOM 654 C C . ARG A 1 83 ? 8.514 0.863 19.836 1.00 32.09 83 ARG A C 1
ATOM 656 O O . ARG A 1 83 ? 8.369 1.330 18.711 1.00 32.09 83 ARG A O 1
ATOM 663 N N . ASP A 1 84 ? 7.564 0.997 20.757 1.00 35.75 84 ASP A N 1
ATOM 664 C CA . ASP A 1 84 ? 7.592 1.797 22.007 1.00 35.75 84 ASP A CA 1
ATOM 665 C C . ASP A 1 84 ? 7.074 3.213 21.735 1.00 35.75 84 ASP A C 1
ATOM 667 O O . ASP A 1 84 ? 7.702 3.926 20.923 1.00 35.75 84 ASP A O 1
#

Solvent-accessible surface area (backbone atoms only — not comparable to full-atom values): 5653 Å² total; per-residue (Å²): 110,40,81,45,77,49,68,53,79,96,49,99,55,96,48,70,46,80,44,86,39,70,69,56,89,72,63,57,53,62,64,57,61,50,28,59,74,70,72,47,77,91,83,68,90,61,76,47,80,42,97,82,46,58,21,22,80,63,63,95,65,92,85,64,48,51,35,70,61,53,66,69,66,51,84,64,85,74,83,77,86,84,80,135

Organism: NCBI:txid2726118

Nearest PDB structures (foldseek):
  8ohd-assembly1_D  TM=6.052E-01  e=5.280E+00  Homo sapiens
  1l7y-assembly1_A  TM=5.877E-01  e=6.887E+00  Caenorhabditis elegans
  5zew-assembly1_A  TM=4.218E-01  e=7.360E+00  Candidatus Caldarchaeum subterraneum

Secondary structure (DSSP, 8-state):
-EEEEEE-TT-SS--EEEEEE-SSTT---HHHHHHHHHT--TTS--EEEETTEEEE---S-TTPPBTTTGGGGT----------

Foldseek 3Di:
DDKDKDFDPPDPDGDIDIDDDDPDLQCFCVPVRVCVRVVHDPPDWDWDQAPQGIETCDPPDPDHDHNRHRVNPRPPDPPDDDDD

Radius of gyration: 13.75 Å; Cα contacts (8 Å, |Δi|>4): 96; chains: 1; bounding box: 28×29×40 Å

pLDDT: mean 70.29, std 20.08, range [32.09, 93.88]

InterPro domains:
  IPR012912 Plasmid pRiA4b, Orf3-like domain [PF07929] (3-57)
  IPR024047 MM3350-like superfamily [G3DSA:3.10.290.30] (1-82)
  IPR024047 MM3350-like superfamily [SSF159941] (5-59)